Protein AF-C7NK27-F1 (afdb_monomer)

pLDDT: mean 92.19, std 8.87, range [48.44, 98.69]

Sequence (162 aa):
MMSRSSNEATNLVLGHVGLAAVARTLADAGTARTRVERLIGDPVGVARGLALRTSPADLVRLLHLTTAPGLLTAQHRLAAELMTRPTVAPIGSAVAPGVPWLSKSGEVEGYRHDVARIGAPGTDGPEGVRYLAVCTQGLSQAAGDAVIIALTRALVPQHCAR

InterPro domains:
  IPR000871 Beta-lactamase, class-A [PTHR35333] (1-155)
  IPR012338 Beta-lactamase/transpeptidase-like [G3DSA:3.40.710.10] (1-158)
  IPR012338 Beta-lactamase/transpeptidase-like [SSF56601] (1-154)
  IPR045155 Beta-lactamase class A, catalytic domain [PF13354] (1-154)

Solvent-accessible surface area (backbone atoms only — not comparable to full-atom values): 8958 Å² total; per-residue (Å²): 68,71,34,75,61,40,56,66,58,43,37,54,51,44,66,72,66,33,52,72,51,52,49,48,52,38,51,76,68,65,37,87,60,53,40,61,65,54,59,78,91,40,65,68,38,49,78,70,68,43,41,81,43,66,43,43,70,38,46,33,50,53,49,44,69,43,52,46,94,58,99,55,75,66,63,23,54,56,51,40,57,41,20,54,57,46,81,58,47,48,53,62,74,40,43,23,90,91,58,46,55,31,39,52,52,50,79,55,95,41,35,30,35,35,34,34,42,38,39,46,86,93,43,72,72,88,71,17,60,45,71,48,41,44,72,45,67,82,36,56,68,72,58,29,39,54,52,38,26,52,50,40,46,72,75,44,49,88,55,26,60,132

Organism: Kytococcus sedentarius (strain ATCC 14392 / DSM 20547 / JCM 11482 / CCUG 33030 / NBRC 15357 / NCTC 11040 / CCM 314 / 541) (NCBI:txid478801)

Mean predicted aligned error: 3.95 Å

Secondary structure (DSSP, 8-state):
-TTT--HHHHHHHHHHH-HHHHHHHHHHTT-SS-EE-S-TT-HHHHHTT--EE--HHHHHHHHHHHHSSSS-TTHHHHHHHHHTS-S--TTGGGBPTT--EEEEEEEETTEEEEEEEES-TT--STTS-EEEEEEEESS-HHHHHHHHHHHHHHHSGGGB--

Foldseek 3Di:
DFQEPDLVVVQVVCVVCDQVNVVVVLVVLVFDWAHDFDGPPDVVCVVVVHDRDHDFVSLLSVLCVLQPDDDPHPRSVVNQVSQQRHPDALLVVFFDPPWGKGKGWDDDVFKTKMWMWTADDPDDDLRHIDIGIDMGGRDDHVVSSVVSSVVSCVVNVVRGDD

Nearest PDB structures (foldseek):
  8eo6-assembly2_B  TM=8.354E-01  e=3.913E-07  uncultured soil bacterium
  8eo7-assembly1_A  TM=8.181E-01  e=3.913E-07  uncultured soil bacterium
  8eo7-assembly2_B  TM=8.031E-01  e=1.229E-06  uncultured soil bacterium
  6mk6-assembly1_A  TM=7.654E-01  e=1.562E-05  Vibrio cholerae
  1kgf-assembly1_A  TM=7.678E-01  e=3.569E-05  Staphylococcus aureus

Radius of gyration: 15.99 Å; Cα contacts (8 Å, |Δi|>4): 267; chains: 1; bounding box: 38×35×42 Å

Structure (mmCIF, N/CA/C/O backbone):
data_AF-C7NK27-F1
#
_entry.id   AF-C7NK27-F1
#
loop_
_atom_site.group_PDB
_atom_site.id
_atom_site.type_symbol
_atom_site.label_atom_id
_atom_site.label_alt_id
_atom_site.label_comp_id
_atom_site.label_asym_id
_atom_site.label_entity_id
_atom_site.label_seq_id
_atom_site.pdbx_PDB_ins_code
_atom_site.Cartn_x
_atom_site.Cartn_y
_atom_site.Cartn_z
_atom_site.occupancy
_atom_site.B_iso_or_equiv
_atom_site.auth_seq_id
_atom_site.auth_comp_id
_atom_site.auth_asym_id
_atom_site.auth_atom_id
_atom_site.pdbx_PDB_model_num
ATOM 1 N N . MET A 1 1 ? 12.284 1.831 3.334 1.00 84.56 1 MET A N 1
ATOM 2 C CA . MET A 1 1 ? 11.147 1.694 2.394 1.00 84.56 1 MET A CA 1
ATOM 3 C C . MET A 1 1 ? 9.783 2.007 3.015 1.00 84.56 1 MET A C 1
ATOM 5 O O . MET A 1 1 ? 9.079 2.820 2.447 1.00 84.56 1 MET A O 1
ATOM 9 N N . MET A 1 2 ? 9.371 1.421 4.151 1.00 86.44 2 MET A N 1
ATOM 10 C CA . MET A 1 2 ? 7.957 1.498 4.571 1.00 86.44 2 MET A CA 1
ATOM 11 C C . MET A 1 2 ? 7.540 2.872 5.122 1.00 86.44 2 MET A C 1
ATOM 13 O O . MET A 1 2 ? 6.672 3.510 4.540 1.00 86.44 2 MET A O 1
ATOM 17 N N . SER A 1 3 ? 8.199 3.381 6.167 1.00 85.75 3 SER A N 1
ATOM 18 C CA . SER A 1 3 ? 7.816 4.651 6.817 1.00 85.75 3 SER A CA 1
ATOM 19 C C . SER A 1 3 ? 8.152 5.913 6.009 1.00 85.75 3 SER A C 1
ATOM 21 O O . SER A 1 3 ? 7.490 6.937 6.149 1.00 85.75 3 SER A O 1
ATOM 23 N N . ARG A 1 4 ? 9.191 5.848 5.163 1.00 87.44 4 ARG A N 1
ATOM 24 C CA . ARG A 1 4 ? 9.736 6.990 4.396 1.00 87.44 4 ARG A CA 1
ATOM 25 C C . ARG A 1 4 ? 9.601 6.863 2.876 1.00 87.44 4 ARG A C 1
ATOM 27 O O . ARG A 1 4 ? 10.065 7.732 2.158 1.00 87.44 4 ARG A O 1
ATOM 34 N N . SER A 1 5 ? 9.047 5.760 2.374 1.00 90.88 5 SER A N 1
ATOM 35 C CA . SER A 1 5 ? 8.908 5.492 0.933 1.00 90.88 5 SER A CA 1
ATOM 36 C C . SER A 1 5 ? 10.202 5.524 0.091 1.00 90.88 5 SER A C 1
ATOM 38 O O . SER A 1 5 ? 10.121 5.745 -1.108 1.00 90.88 5 SER A O 1
ATOM 40 N N . SER A 1 6 ? 11.389 5.288 0.678 1.00 93.25 6 SER A N 1
ATOM 41 C CA . SER A 1 6 ? 12.659 5.305 -0.083 1.00 93.25 6 SER A CA 1
ATOM 42 C C . SER A 1 6 ? 12.689 4.248 -1.194 1.00 93.25 6 SER A C 1
ATOM 44 O O . SER A 1 6 ? 12.544 3.044 -0.931 1.00 93.25 6 SER A O 1
ATOM 46 N N . ASN A 1 7 ? 12.930 4.724 -2.415 1.00 94.25 7 ASN A N 1
ATOM 47 C CA . ASN A 1 7 ? 13.057 3.914 -3.621 1.00 94.25 7 ASN A CA 1
ATOM 48 C C . ASN A 1 7 ? 14.364 3.119 -3.619 1.00 94.25 7 ASN A C 1
ATOM 50 O O . ASN A 1 7 ? 14.360 1.943 -3.965 1.00 94.25 7 ASN A O 1
ATOM 54 N N . GLU A 1 8 ? 15.457 3.709 -3.139 1.00 95.69 8 GLU A N 1
ATOM 55 C CA . GLU A 1 8 ? 16.781 3.083 -3.045 1.00 95.69 8 GLU A CA 1
ATOM 56 C C . GLU A 1 8 ? 16.735 1.880 -2.106 1.00 95.69 8 GLU A C 1
ATOM 58 O O . GLU A 1 8 ? 17.132 0.778 -2.477 1.00 95.69 8 GLU A O 1
ATOM 63 N N . ALA A 1 9 ? 16.157 2.056 -0.912 1.00 95.62 9 ALA A N 1
ATOM 64 C CA . ALA A 1 9 ? 15.976 0.962 0.036 1.00 95.62 9 ALA A CA 1
ATOM 65 C C . ALA A 1 9 ? 15.084 -0.154 -0.536 1.00 95.62 9 ALA A C 1
ATOM 67 O O . ALA A 1 9 ? 15.300 -1.327 -0.243 1.00 95.62 9 ALA A O 1
ATOM 68 N N . THR A 1 10 ? 14.081 0.203 -1.345 1.00 95.56 10 THR A N 1
ATOM 69 C CA . THR A 1 10 ? 13.215 -0.775 -2.020 1.00 95.56 10 THR A CA 1
ATOM 70 C C . THR A 1 10 ? 13.993 -1.539 -3.089 1.00 95.56 10 THR A C 1
ATOM 72 O O . THR A 1 10 ? 13.962 -2.766 -3.099 1.00 95.56 10 THR A O 1
ATOM 75 N N . ASN A 1 11 ? 14.758 -0.840 -3.928 1.00 97.38 11 ASN A N 1
ATOM 76 C CA . ASN A 1 11 ? 15.573 -1.437 -4.982 1.00 97.38 11 ASN A CA 1
ATOM 77 C C . ASN A 1 11 ? 16.677 -2.347 -4.427 1.00 97.38 11 ASN A C 1
ATOM 79 O O . ASN A 1 11 ? 16.908 -3.407 -4.999 1.00 97.38 11 ASN A O 1
ATOM 83 N N . LEU A 1 12 ? 17.312 -1.997 -3.301 1.00 97.75 12 LEU A N 1
ATOM 84 C CA . LEU A 1 12 ? 18.293 -2.866 -2.637 1.00 97.75 12 LEU A CA 1
ATOM 85 C C . LEU A 1 12 ? 17.667 -4.189 -2.186 1.00 97.75 12 LEU A C 1
ATOM 87 O O . LEU A 1 12 ? 18.237 -5.252 -2.420 1.00 97.75 12 LEU A O 1
ATOM 91 N N . VAL A 1 13 ? 16.474 -4.141 -1.586 1.00 96.00 13 VAL A N 1
ATOM 92 C CA . VAL A 1 13 ? 15.768 -5.362 -1.177 1.00 96.00 13 VAL A CA 1
ATOM 93 C C . VAL A 1 13 ? 15.312 -6.165 -2.391 1.00 96.00 13 VAL A C 1
ATOM 95 O O . VAL A 1 13 ? 15.542 -7.370 -2.415 1.00 96.00 13 VAL A O 1
ATOM 98 N N . LEU A 1 14 ? 14.744 -5.523 -3.420 1.00 96.81 14 LEU A N 1
ATOM 99 C CA . LEU A 1 14 ? 14.369 -6.188 -4.675 1.00 96.81 14 LEU A CA 1
ATOM 100 C C . LEU A 1 14 ? 15.573 -6.856 -5.353 1.00 96.81 14 LEU A C 1
ATOM 102 O O . LEU A 1 14 ? 15.446 -7.974 -5.844 1.00 96.81 14 LEU A O 1
ATOM 106 N N . GLY A 1 15 ? 16.733 -6.196 -5.358 1.00 96.88 15 GLY A N 1
ATOM 107 C CA . GLY A 1 15 ? 17.979 -6.742 -5.894 1.00 96.88 15 GLY A CA 1
ATOM 108 C C . GLY A 1 15 ? 18.502 -7.926 -5.083 1.00 96.88 15 GLY A C 1
ATOM 109 O O . GLY A 1 15 ? 18.976 -8.896 -5.665 1.00 96.88 15 GLY A O 1
ATOM 110 N N . HIS A 1 16 ? 18.362 -7.883 -3.755 1.00 97.62 16 HIS A N 1
ATOM 111 C CA . HIS A 1 16 ? 18.775 -8.975 -2.875 1.00 97.62 16 HIS A CA 1
ATOM 112 C C . HIS A 1 16 ? 17.886 -10.221 -3.010 1.00 97.62 16 HIS A C 1
ATOM 114 O O . HIS A 1 16 ? 18.405 -11.332 -3.069 1.00 97.62 16 HIS A O 1
ATOM 120 N N . VAL A 1 17 ? 16.558 -10.058 -3.071 1.00 97.06 17 VAL A N 1
ATOM 121 C CA . VAL A 1 17 ? 15.621 -11.201 -3.149 1.00 97.06 17 VAL A CA 1
ATOM 122 C C . VAL A 1 17 ? 15.366 -11.681 -4.582 1.00 97.06 17 VAL A C 1
ATOM 124 O O . VAL A 1 17 ? 15.010 -12.838 -4.797 1.00 97.06 17 VAL A O 1
ATOM 127 N N . GLY A 1 18 ? 15.538 -10.799 -5.567 1.00 98.00 18 GLY A N 1
ATOM 128 C CA . GLY A 1 18 ? 15.278 -11.053 -6.980 1.00 98.00 18 GLY A CA 1
ATOM 129 C C . GLY A 1 18 ? 13.800 -10.934 -7.380 1.00 98.00 18 GLY A C 1
ATOM 130 O O . GLY A 1 18 ? 12.891 -11.420 -6.704 1.00 98.00 18 GLY A O 1
ATOM 131 N N . LEU A 1 19 ? 13.548 -10.343 -8.555 1.00 97.44 19 LEU A N 1
ATOM 132 C CA . LEU A 1 19 ? 12.194 -10.105 -9.087 1.00 97.44 19 LEU A CA 1
ATOM 133 C C . LEU A 1 19 ? 11.385 -11.396 -9.302 1.00 97.44 19 LEU A C 1
ATOM 135 O O . LEU A 1 19 ? 10.173 -11.408 -9.104 1.00 97.44 19 LEU A O 1
ATOM 139 N N . ALA A 1 20 ? 12.044 -12.507 -9.643 1.00 97.31 20 ALA A N 1
ATOM 140 C CA . ALA A 1 20 ? 11.376 -13.800 -9.798 1.00 97.31 20 ALA A CA 1
ATOM 141 C C . ALA A 1 20 ? 10.820 -14.338 -8.468 1.00 97.31 20 ALA A C 1
ATOM 143 O O . ALA A 1 20 ? 9.751 -14.947 -8.452 1.00 97.31 20 ALA A O 1
ATOM 144 N N . ALA A 1 21 ? 11.521 -14.110 -7.351 1.00 97.62 21 ALA A N 1
ATOM 145 C CA . ALA A 1 21 ? 11.016 -14.475 -6.031 1.00 97.62 21 ALA A CA 1
ATOM 146 C C . ALA A 1 21 ? 9.827 -13.592 -5.643 1.00 97.62 21 ALA A C 1
ATOM 148 O O . ALA A 1 21 ? 8.812 -14.115 -5.200 1.00 97.62 21 ALA A O 1
ATOM 149 N N . VAL A 1 22 ? 9.910 -12.284 -5.909 1.00 97.00 22 VAL A N 1
ATOM 150 C CA . VAL A 1 22 ? 8.798 -11.345 -5.690 1.00 97.00 22 VAL A CA 1
ATOM 151 C C . VAL A 1 22 ? 7.556 -11.766 -6.475 1.00 97.00 22 VAL A C 1
ATOM 153 O O . VAL A 1 22 ? 6.467 -11.802 -5.912 1.00 97.00 22 VAL A O 1
ATOM 156 N N . ALA A 1 23 ? 7.708 -12.138 -7.749 1.00 97.12 23 ALA A N 1
ATOM 157 C CA . ALA A 1 23 ? 6.597 -12.602 -8.576 1.00 97.12 23 ALA A CA 1
ATOM 158 C C . ALA A 1 23 ? 5.922 -13.861 -8.003 1.00 97.12 23 ALA A C 1
ATOM 160 O O . ALA A 1 23 ? 4.694 -13.921 -7.967 1.00 97.12 23 ALA A O 1
ATOM 161 N N . ARG A 1 24 ? 6.702 -14.831 -7.501 1.00 96.88 24 ARG A N 1
ATOM 162 C CA . ARG A 1 24 ? 6.152 -16.013 -6.814 1.00 96.88 24 ARG A CA 1
ATOM 163 C C . ARG A 1 24 ? 5.414 -15.626 -5.538 1.00 96.88 24 ARG A C 1
ATOM 165 O O . ARG A 1 24 ? 4.264 -16.007 -5.385 1.00 96.88 24 ARG A O 1
ATOM 172 N N . THR A 1 25 ? 6.008 -14.784 -4.693 1.00 95.00 25 THR A N 1
ATOM 173 C CA . THR A 1 25 ? 5.354 -14.302 -3.469 1.00 95.00 25 THR A CA 1
ATOM 174 C C . THR A 1 25 ? 4.036 -13.584 -3.765 1.00 95.00 25 THR A C 1
ATOM 176 O O . THR A 1 25 ? 3.065 -13.765 -3.039 1.00 95.00 25 THR A O 1
ATOM 179 N N . LEU A 1 26 ? 3.967 -12.783 -4.832 1.00 96.19 26 LEU A N 1
ATOM 180 C CA . LEU A 1 26 ? 2.735 -12.111 -5.257 1.00 96.19 26 LEU A CA 1
ATOM 181 C C . LEU A 1 26 ? 1.666 -13.098 -5.755 1.00 96.19 26 LEU A C 1
ATOM 183 O O . LEU A 1 26 ? 0.477 -12.886 -5.492 1.00 96.19 26 LEU A O 1
ATOM 187 N N . ALA A 1 27 ? 2.078 -14.165 -6.444 1.00 95.69 27 ALA A N 1
ATOM 188 C CA . ALA A 1 27 ? 1.192 -15.237 -6.893 1.00 95.69 27 ALA A CA 1
ATOM 189 C C . ALA A 1 27 ? 0.672 -16.078 -5.716 1.00 95.69 27 ALA A C 1
ATOM 191 O O . ALA A 1 27 ? -0.534 -16.288 -5.613 1.00 95.69 27 ALA A O 1
ATOM 192 N N . ASP A 1 28 ? 1.547 -16.468 -4.785 1.00 94.25 28 ASP A N 1
ATOM 193 C CA . ASP A 1 28 ? 1.197 -17.197 -3.556 1.00 94.25 28 ASP A CA 1
ATOM 194 C C . ASP A 1 28 ? 0.290 -16.354 -2.655 1.00 94.25 28 ASP A C 1
ATOM 196 O O . ASP A 1 28 ? -0.678 -16.839 -2.066 1.00 94.25 28 ASP A O 1
ATOM 200 N N . ALA A 1 29 ? 0.546 -15.045 -2.611 1.00 92.81 29 ALA A N 1
ATOM 201 C CA . ALA A 1 29 ? -0.328 -14.087 -1.961 1.00 92.81 29 ALA A CA 1
ATOM 202 C C . ALA A 1 29 ? -1.671 -13.947 -2.680 1.00 92.81 29 ALA A C 1
ATOM 204 O O . ALA A 1 29 ? -2.536 -13.275 -2.138 1.00 92.81 29 ALA A O 1
ATOM 205 N N . GLY A 1 30 ? -1.900 -14.556 -3.847 1.00 95.44 30 GLY A N 1
ATOM 206 C CA . GLY A 1 30 ? -3.156 -14.520 -4.598 1.00 95.44 30 GLY A CA 1
ATOM 207 C C . GLY A 1 30 ? -3.489 -13.148 -5.181 1.00 95.44 30 GLY A C 1
ATOM 208 O O . GLY A 1 30 ? -4.665 -12.796 -5.265 1.00 95.44 30 GLY A O 1
ATOM 209 N N . THR A 1 31 ? -2.478 -12.340 -5.510 1.00 96.62 31 THR A N 1
ATOM 210 C CA . THR A 1 31 ? -2.700 -11.050 -6.177 1.00 96.62 31 THR A CA 1
ATOM 211 C C . THR A 1 31 ? -2.882 -11.253 -7.676 1.00 96.62 31 THR A C 1
ATOM 213 O O . THR A 1 31 ? -2.106 -11.958 -8.318 1.00 96.62 31 THR A O 1
ATOM 216 N N . ALA A 1 32 ? -3.922 -10.647 -8.245 1.00 93.81 32 ALA A N 1
ATOM 217 C CA . ALA A 1 32 ? -4.301 -10.883 -9.639 1.00 93.81 32 ALA A CA 1
ATOM 218 C C . ALA A 1 32 ? -3.766 -9.807 -10.592 1.00 93.81 32 ALA A C 1
ATOM 220 O O . ALA A 1 32 ? -3.562 -10.071 -11.777 1.00 93.81 32 ALA A O 1
ATOM 221 N N . ARG A 1 33 ? -3.571 -8.573 -10.107 1.00 96.75 33 ARG A N 1
ATOM 222 C CA . ARG A 1 33 ? -3.188 -7.419 -10.940 1.00 96.75 33 ARG A CA 1
ATOM 223 C C . ARG A 1 33 ? -1.883 -6.758 -10.500 1.00 96.75 33 ARG A C 1
ATOM 225 O O . ARG A 1 33 ? -1.426 -5.839 -11.184 1.00 96.75 33 ARG A O 1
ATOM 232 N N . THR A 1 34 ? -1.274 -7.211 -9.403 1.00 97.88 34 THR A N 1
ATOM 233 C CA . THR A 1 34 ? 0.034 -6.717 -8.962 1.00 97.88 34 THR A CA 1
ATOM 234 C C . THR A 1 34 ? 1.158 -7.388 -9.737 1.00 97.88 34 THR A C 1
ATOM 236 O O . THR A 1 34 ? 1.275 -8.609 -9.748 1.00 97.88 34 THR A O 1
ATOM 239 N N . ARG A 1 35 ? 2.002 -6.581 -10.385 1.00 97.50 35 ARG A N 1
ATOM 240 C CA . ARG A 1 35 ? 3.173 -7.042 -11.143 1.00 97.50 35 ARG A CA 1
ATOM 241 C C . ARG A 1 35 ? 4.357 -6.133 -10.839 1.00 97.50 35 ARG A C 1
ATOM 243 O O . ARG A 1 35 ? 4.230 -4.910 -10.929 1.00 97.50 35 ARG A O 1
ATOM 250 N N . VAL A 1 36 ? 5.484 -6.749 -10.487 1.00 97.62 36 VAL A N 1
ATOM 251 C CA . VAL A 1 36 ? 6.760 -6.086 -10.193 1.00 97.62 36 VAL A CA 1
ATOM 252 C C . VAL A 1 36 ? 7.839 -6.707 -11.072 1.00 97.62 36 VAL A C 1
ATOM 254 O O . VAL A 1 36 ? 8.398 -7.748 -10.747 1.00 97.62 36 VAL A O 1
ATOM 257 N N . GLU A 1 37 ? 8.083 -6.092 -12.225 1.00 97.62 37 GLU A N 1
ATOM 258 C CA . GLU A 1 37 ? 8.949 -6.634 -13.285 1.00 97.62 37 GLU A CA 1
ATOM 259 C C . GLU A 1 37 ? 10.207 -5.802 -13.527 1.00 97.62 37 GLU A C 1
ATOM 261 O O . GLU A 1 37 ? 11.033 -6.150 -14.365 1.00 97.62 37 GLU A O 1
ATOM 266 N N . ARG A 1 38 ? 10.355 -4.695 -12.802 1.00 97.25 38 ARG A N 1
ATOM 267 C CA . ARG A 1 38 ? 11.489 -3.778 -12.898 1.00 97.25 38 ARG A CA 1
ATOM 268 C C . ARG A 1 38 ? 11.735 -3.084 -11.566 1.00 97.25 38 ARG A C 1
ATOM 270 O O . ARG A 1 38 ? 10.881 -3.106 -10.679 1.00 97.25 38 ARG A O 1
ATOM 277 N N . LEU A 1 39 ? 12.887 -2.434 -11.452 1.00 96.38 39 LEU A N 1
ATOM 278 C CA . LEU A 1 39 ? 13.211 -1.581 -10.314 1.00 96.38 39 LEU A CA 1
ATOM 279 C C . LEU A 1 39 ? 12.495 -0.225 -10.414 1.00 96.38 39 LEU A C 1
ATOM 281 O O . LEU A 1 39 ? 12.037 0.205 -11.482 1.00 96.38 39 LEU A O 1
ATOM 285 N N . ILE A 1 40 ? 12.381 0.460 -9.279 1.00 94.44 40 ILE A N 1
ATOM 286 C CA . ILE A 1 40 ? 11.840 1.818 -9.241 1.00 94.44 40 ILE A CA 1
ATOM 287 C C . ILE A 1 40 ? 12.855 2.760 -9.890 1.00 94.44 40 ILE A C 1
ATOM 289 O O . ILE A 1 40 ? 14.047 2.673 -9.601 1.00 94.44 40 ILE A O 1
ATOM 293 N N . GLY A 1 41 ? 12.378 3.652 -10.762 1.00 91.75 41 GLY A N 1
ATOM 294 C CA . GLY A 1 41 ? 13.241 4.569 -11.507 1.00 91.75 41 GLY A CA 1
ATOM 295 C C . GLY A 1 41 ? 14.039 3.914 -12.639 1.00 91.75 41 GLY A C 1
ATOM 296 O O . GLY A 1 41 ? 15.038 4.482 -13.049 1.00 91.75 41 GLY A O 1
ATOM 297 N N . ASP A 1 42 ? 13.628 2.739 -13.134 1.00 94.62 42 ASP A N 1
ATOM 298 C CA . ASP A 1 42 ? 14.247 2.059 -14.283 1.00 94.62 42 ASP A CA 1
ATOM 299 C C . ASP A 1 42 ? 13.626 2.515 -15.627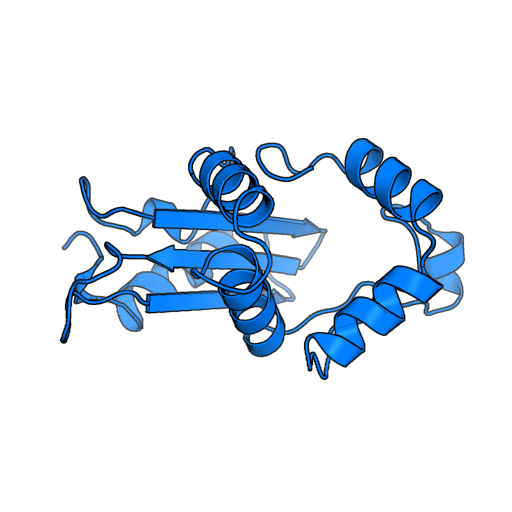 1.00 94.62 42 ASP A C 1
ATOM 301 O O . ASP A 1 42 ? 12.579 1.982 -16.022 1.00 94.62 42 ASP A O 1
ATOM 305 N N . PRO A 1 43 ? 14.229 3.482 -16.352 1.00 93.25 43 PRO A N 1
ATOM 306 C CA . PRO A 1 43 ? 13.690 3.969 -17.622 1.00 93.25 43 PRO A CA 1
ATOM 307 C C . PRO A 1 43 ? 13.775 2.926 -18.742 1.00 93.25 43 PRO A C 1
ATOM 309 O O . PRO A 1 43 ? 12.915 2.905 -19.622 1.00 93.25 43 PRO A O 1
ATOM 312 N N . VAL A 1 44 ? 14.771 2.034 -18.710 1.00 95.94 44 VAL A N 1
ATOM 313 C CA . VAL A 1 44 ? 14.930 0.979 -19.722 1.00 95.94 44 VAL A CA 1
ATOM 314 C C . VAL A 1 44 ? 13.813 -0.047 -19.571 1.00 95.94 44 VAL A C 1
ATOM 316 O O . VAL A 1 44 ? 13.190 -0.439 -20.559 1.00 95.94 44 VAL A O 1
ATOM 319 N N . GLY A 1 45 ? 13.503 -0.443 -18.336 1.00 94.38 45 GLY A N 1
ATOM 320 C CA . GLY A 1 45 ? 12.359 -1.298 -18.039 1.00 94.38 45 GLY A CA 1
ATOM 321 C C . GLY A 1 45 ? 11.030 -0.667 -18.459 1.00 94.38 45 GLY A C 1
ATOM 322 O O . GLY A 1 45 ? 10.193 -1.354 -19.043 1.00 94.38 45 GLY A O 1
ATOM 323 N N . VAL A 1 46 ? 10.850 0.640 -18.234 1.00 93.31 46 VAL A N 1
ATOM 324 C CA . VAL A 1 46 ? 9.663 1.382 -18.703 1.00 93.31 46 VAL A CA 1
ATOM 325 C C . VAL A 1 46 ? 9.546 1.341 -20.227 1.00 93.31 46 VAL A C 1
ATOM 327 O O . VAL A 1 46 ? 8.488 0.977 -20.735 1.00 93.31 46 VAL A O 1
ATOM 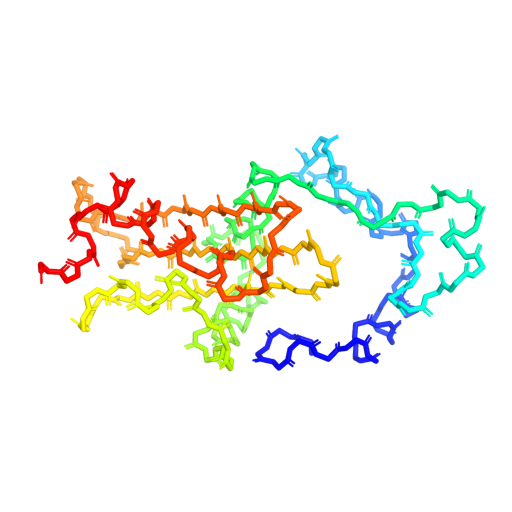330 N N . ALA A 1 47 ? 10.623 1.642 -20.959 1.00 95.31 47 ALA A N 1
ATOM 331 C CA . ALA A 1 47 ? 10.631 1.614 -22.425 1.00 95.31 47 ALA A CA 1
ATOM 332 C C . ALA A 1 47 ? 10.317 0.218 -22.996 1.00 95.31 47 ALA A C 1
ATOM 334 O O . ALA A 1 47 ? 9.761 0.095 -24.084 1.00 95.31 47 ALA A O 1
ATOM 335 N N . ARG A 1 48 ? 10.633 -0.841 -22.242 1.00 96.06 48 ARG A N 1
ATOM 336 C CA . ARG A 1 48 ? 10.321 -2.239 -22.578 1.00 96.06 48 ARG A CA 1
ATOM 337 C C . ARG A 1 48 ? 8.922 -2.689 -22.143 1.00 96.06 48 ARG A C 1
ATOM 339 O O . ARG A 1 48 ? 8.587 -3.856 -22.327 1.00 96.06 48 ARG A O 1
ATOM 346 N N . GLY A 1 49 ? 8.123 -1.806 -21.545 1.00 95.38 49 GLY A N 1
ATOM 347 C CA . GLY A 1 49 ? 6.776 -2.124 -21.070 1.00 95.38 49 GLY A CA 1
ATOM 348 C C . GLY A 1 49 ? 6.732 -2.988 -19.805 1.00 95.38 49 GLY A C 1
ATOM 349 O O . GLY A 1 49 ? 5.690 -3.572 -19.514 1.00 95.38 49 GLY A O 1
ATOM 350 N N . LEU A 1 50 ? 7.829 -3.079 -19.041 1.00 96.94 50 LEU A N 1
ATOM 351 C CA . LEU A 1 50 ? 7.861 -3.842 -17.790 1.00 96.94 50 LEU A CA 1
ATOM 352 C C . LEU A 1 50 ? 7.016 -3.151 -16.711 1.00 96.94 50 LEU A C 1
ATOM 354 O O . LEU A 1 50 ? 7.132 -1.944 -16.453 1.00 96.94 50 LEU A O 1
ATOM 358 N N . ALA A 1 51 ? 6.165 -3.929 -16.049 1.00 92.88 51 ALA A N 1
ATOM 359 C CA . ALA A 1 51 ? 5.178 -3.417 -15.116 1.00 92.88 51 ALA A CA 1
ATOM 360 C C . ALA A 1 51 ? 5.755 -3.114 -13.720 1.00 92.88 51 ALA A C 1
ATOM 362 O O . ALA A 1 51 ? 6.469 -3.913 -13.116 1.00 92.88 51 ALA A O 1
ATOM 363 N N . LEU A 1 52 ? 5.334 -1.973 -13.172 1.00 94.50 52 LEU A N 1
ATOM 364 C CA . LEU A 1 52 ? 5.180 -1.732 -11.736 1.00 94.50 52 LEU A CA 1
ATOM 365 C C . LEU A 1 52 ? 3.734 -1.289 -11.536 1.00 94.50 52 LEU A C 1
ATOM 367 O O . LEU A 1 52 ? 3.413 -0.109 -11.665 1.00 94.50 52 LEU A O 1
ATOM 371 N N . ARG A 1 53 ? 2.844 -2.257 -11.336 1.00 94.69 53 ARG A N 1
ATOM 372 C CA . ARG A 1 53 ? 1.393 -2.038 -11.316 1.00 94.69 53 ARG A CA 1
ATOM 373 C C . ARG A 1 53 ? 0.769 -2.787 -10.153 1.00 94.69 53 ARG A C 1
ATOM 375 O O . ARG A 1 53 ? 1.273 -3.829 -9.752 1.00 94.69 53 ARG A O 1
ATOM 382 N N . THR A 1 54 ? -0.343 -2.268 -9.648 1.00 96.75 54 THR A N 1
ATOM 383 C CA . THR A 1 54 ? -1.180 -2.919 -8.637 1.00 96.75 54 THR A CA 1
ATOM 384 C C . THR A 1 54 ? -2.654 -2.547 -8.830 1.00 96.75 54 THR A C 1
ATOM 386 O O . THR A 1 54 ? -3.008 -1.848 -9.786 1.00 96.75 54 THR A O 1
ATOM 389 N N . SER A 1 55 ? -3.522 -3.027 -7.941 1.00 97.38 55 SER A N 1
ATOM 390 C CA . SER A 1 55 ? -4.930 -2.648 -7.853 1.00 97.38 55 SER A CA 1
ATOM 391 C C . SER A 1 55 ? -5.357 -2.466 -6.390 1.00 97.38 55 SER A C 1
ATOM 393 O O . SER A 1 55 ? -4.730 -3.058 -5.511 1.00 97.38 55 SER A O 1
ATOM 395 N N . PRO A 1 56 ? -6.432 -1.704 -6.100 1.00 98.06 56 PRO A N 1
ATOM 396 C CA . PRO A 1 56 ? -6.911 -1.525 -4.728 1.00 98.06 56 PRO A CA 1
ATOM 397 C C . PRO A 1 56 ? -7.168 -2.849 -3.990 1.00 98.06 56 PRO A C 1
ATOM 399 O O . PRO A 1 56 ? -6.772 -3.011 -2.840 1.00 98.06 56 PRO A O 1
ATOM 402 N N . ALA A 1 57 ? -7.770 -3.830 -4.671 1.00 97.94 57 ALA A N 1
ATOM 403 C CA . ALA A 1 57 ? -8.044 -5.144 -4.091 1.00 97.94 57 ALA A CA 1
ATOM 404 C C . ALA A 1 57 ? -6.757 -5.901 -3.720 1.00 97.94 57 ALA A C 1
ATOM 406 O O . ALA A 1 57 ? -6.668 -6.470 -2.632 1.00 97.94 57 ALA A O 1
ATOM 407 N N . ASP A 1 58 ? -5.742 -5.869 -4.591 1.00 98.12 58 ASP A N 1
ATOM 408 C CA . ASP A 1 58 ? -4.459 -6.516 -4.306 1.00 98.12 58 ASP A CA 1
ATOM 409 C C . ASP A 1 58 ? -3.711 -5.806 -3.172 1.00 98.12 58 ASP A C 1
ATOM 411 O O . ASP A 1 58 ? -3.121 -6.472 -2.326 1.00 98.12 58 ASP A O 1
ATOM 415 N N . LEU A 1 59 ? -3.765 -4.471 -3.113 1.00 97.75 59 LEU A N 1
ATOM 416 C CA . LEU A 1 59 ? -3.170 -3.697 -2.021 1.00 97.75 59 LEU A CA 1
ATOM 417 C C . LEU A 1 59 ? -3.807 -4.044 -0.672 1.00 97.75 59 LEU A C 1
ATOM 419 O O . LEU A 1 59 ? -3.082 -4.314 0.285 1.00 97.75 59 LEU A O 1
ATOM 423 N N . VAL A 1 60 ? -5.143 -4.089 -0.590 1.00 97.38 60 VAL A N 1
ATOM 424 C CA . VAL A 1 60 ? -5.856 -4.518 0.629 1.00 97.38 60 VAL A CA 1
ATOM 425 C C . VAL A 1 60 ? -5.432 -5.925 1.033 1.00 97.38 60 VAL A C 1
ATOM 427 O O . VAL A 1 60 ? -5.143 -6.168 2.204 1.00 97.38 60 VAL A O 1
ATOM 430 N N . ARG A 1 61 ? -5.353 -6.846 0.069 1.00 95.50 61 ARG A N 1
ATOM 431 C CA . ARG A 1 61 ? -4.958 -8.234 0.314 1.00 95.50 61 ARG A CA 1
ATOM 432 C C . ARG A 1 61 ? -3.530 -8.341 0.847 1.00 95.50 61 ARG A C 1
ATOM 434 O O . ARG A 1 61 ? -3.314 -9.010 1.854 1.00 95.50 61 ARG A O 1
ATOM 441 N N . LEU A 1 62 ? -2.576 -7.651 0.225 1.00 94.38 62 LEU A N 1
ATOM 442 C CA . LEU A 1 62 ? -1.184 -7.616 0.677 1.00 94.38 62 LEU A CA 1
ATOM 443 C C . LEU A 1 62 ? -1.056 -6.980 2.063 1.00 94.38 62 LEU A C 1
ATOM 445 O O . LEU A 1 62 ? -0.337 -7.512 2.910 1.00 94.38 62 LEU A O 1
ATOM 449 N N . LEU A 1 63 ? -1.776 -5.885 2.326 1.00 93.69 63 LEU A N 1
ATOM 450 C CA . LEU A 1 63 ? -1.765 -5.246 3.638 1.00 93.69 63 LEU A CA 1
ATOM 451 C C . LEU A 1 63 ? -2.345 -6.171 4.711 1.00 93.69 63 LEU A C 1
ATOM 453 O O . LEU A 1 63 ? -1.759 -6.299 5.785 1.00 93.69 63 LEU A O 1
ATOM 457 N N . HIS A 1 64 ? -3.463 -6.836 4.418 1.00 91.19 64 HIS A N 1
ATOM 458 C CA . HIS A 1 64 ? -4.070 -7.809 5.317 1.00 91.19 64 HIS A CA 1
ATOM 459 C C . HIS A 1 64 ? -3.093 -8.939 5.643 1.00 91.19 64 HIS A C 1
ATOM 461 O O . HIS A 1 64 ? -2.802 -9.160 6.812 1.00 91.19 64 HIS A O 1
ATOM 467 N N . LEU A 1 65 ? -2.504 -9.581 4.630 1.00 88.94 65 LEU A N 1
ATOM 468 C CA . LEU A 1 65 ? -1.538 -10.664 4.835 1.00 88.94 65 LEU A CA 1
ATOM 469 C C . LEU A 1 65 ? -0.310 -10.218 5.636 1.00 88.94 65 LEU A C 1
ATOM 471 O O . LEU A 1 65 ? 0.196 -10.998 6.427 1.00 88.94 65 LEU A O 1
ATOM 475 N N . THR A 1 66 ? 0.133 -8.969 5.464 1.00 86.50 66 THR A N 1
ATOM 476 C CA . THR A 1 66 ? 1.338 -8.423 6.114 1.00 86.50 66 THR A CA 1
ATOM 477 C C . THR A 1 66 ? 1.089 -7.924 7.543 1.00 86.50 66 THR A C 1
ATOM 479 O O . THR A 1 66 ? 2.039 -7.736 8.303 1.00 86.50 66 THR A O 1
ATOM 482 N N . THR A 1 67 ? -0.164 -7.652 7.923 1.00 83.56 67 THR A N 1
ATOM 483 C CA . THR A 1 67 ? -0.485 -6.988 9.205 1.00 83.56 67 THR A CA 1
ATOM 484 C C . THR A 1 67 ? -1.475 -7.746 10.079 1.00 83.56 67 THR A C 1
ATOM 486 O O . THR A 1 67 ? -1.562 -7.456 11.273 1.00 83.56 67 THR A O 1
ATOM 489 N N . ALA A 1 68 ? -2.209 -8.713 9.529 1.00 75.62 68 ALA A N 1
ATOM 490 C CA . ALA A 1 68 ? -3.079 -9.579 10.305 1.00 75.62 68 ALA A CA 1
ATOM 491 C C . ALA A 1 68 ? -2.262 -10.665 11.037 1.00 75.62 68 ALA A C 1
ATOM 493 O O . ALA A 1 68 ? -1.228 -11.121 10.537 1.00 75.62 68 ALA A O 1
ATOM 494 N N . PRO A 1 69 ? -2.712 -11.111 12.223 1.00 64.62 69 PRO A N 1
ATOM 495 C CA . PRO A 1 69 ? -2.138 -12.281 12.883 1.00 64.62 69 PRO A CA 1
ATOM 496 C C . PRO A 1 69 ? -2.194 -13.506 11.949 1.00 64.62 69 PRO A C 1
ATOM 498 O O . PRO A 1 69 ? -3.251 -13.821 11.410 1.00 64.62 69 PRO A O 1
ATOM 501 N N . GLY A 1 70 ? -1.061 -14.186 11.743 1.00 62.56 70 GLY A N 1
ATOM 502 C CA . GLY A 1 70 ? -0.914 -15.306 10.801 1.00 62.56 70 GLY A CA 1
ATOM 503 C C . GLY A 1 70 ? 0.472 -15.969 10.878 1.00 62.56 70 GLY A C 1
ATOM 504 O O . GLY A 1 70 ? 1.211 -15.728 11.831 1.00 62.56 70 GLY A O 1
ATOM 505 N N . LEU A 1 71 ? 0.841 -16.775 9.869 1.00 48.44 71 LEU A N 1
ATOM 506 C CA . LEU A 1 71 ? 2.041 -17.644 9.820 1.00 48.44 71 LEU A CA 1
ATOM 507 C C . LEU A 1 71 ? 3.414 -16.958 10.045 1.00 48.44 71 LEU A C 1
ATOM 509 O O . LEU A 1 71 ? 4.384 -17.656 10.322 1.00 48.44 71 LEU A O 1
ATOM 513 N N . LEU A 1 72 ? 3.525 -15.623 9.966 1.00 51.25 72 LEU A N 1
ATOM 514 C CA . LEU A 1 72 ? 4.775 -14.869 10.181 1.00 51.25 72 LEU A CA 1
ATOM 515 C C . LEU A 1 72 ? 4.680 -14.013 11.459 1.00 51.25 72 LEU A C 1
ATOM 517 O O . LEU A 1 72 ? 4.437 -12.807 11.431 1.00 51.25 72 LEU A O 1
AT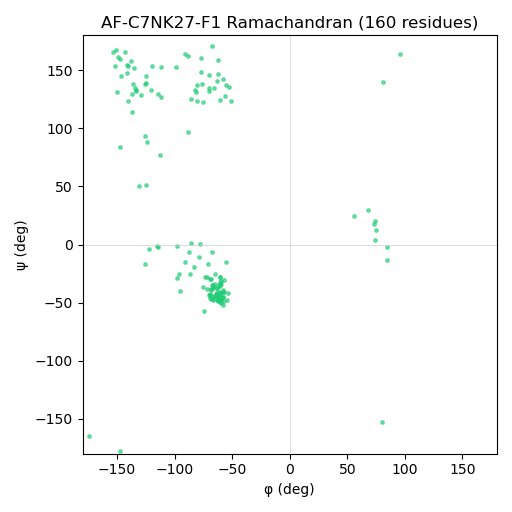OM 521 N N . THR A 1 73 ? 4.820 -14.650 12.620 1.00 58.81 73 THR A N 1
ATOM 522 C CA . THR A 1 73 ? 4.421 -14.069 13.916 1.00 58.81 73 THR A CA 1
ATOM 523 C C . THR A 1 73 ? 5.271 -12.882 14.394 1.00 58.81 73 THR A C 1
ATOM 525 O O . THR A 1 73 ? 4.739 -12.001 15.072 1.00 58.81 73 THR A O 1
ATOM 528 N N . ALA A 1 74 ? 6.557 -12.798 14.034 1.00 63.38 74 ALA A N 1
ATOM 529 C CA . ALA A 1 74 ? 7.427 -11.676 14.417 1.00 63.38 74 ALA A CA 1
ATOM 530 C C . ALA A 1 74 ? 7.507 -10.585 13.334 1.00 63.38 74 ALA A C 1
ATOM 532 O O . ALA A 1 74 ? 7.462 -9.393 13.648 1.00 63.38 74 ALA A O 1
ATOM 533 N N . GLN A 1 75 ? 7.575 -10.973 12.056 1.00 74.44 75 GLN A N 1
ATOM 534 C CA . GLN A 1 75 ? 7.746 -10.030 10.947 1.00 74.44 75 GLN A CA 1
ATOM 535 C C . GLN A 1 75 ? 6.519 -9.128 10.742 1.00 74.44 75 GLN A C 1
ATOM 537 O O . GLN A 1 75 ? 6.687 -7.943 10.450 1.00 74.44 75 GLN A O 1
ATOM 542 N N . HIS A 1 76 ? 5.299 -9.635 10.962 1.00 76.06 76 HIS A N 1
ATOM 543 C CA . HIS A 1 76 ? 4.081 -8.823 10.838 1.00 76.06 76 HIS A CA 1
ATOM 544 C C . HIS A 1 76 ? 4.004 -7.692 11.869 1.00 76.06 76 HIS A C 1
ATOM 546 O O . HIS A 1 76 ? 3.527 -6.606 11.546 1.00 76.06 76 HIS A O 1
ATOM 552 N N . ARG A 1 77 ? 4.514 -7.899 13.093 1.00 80.19 77 ARG A N 1
ATOM 553 C CA . ARG A 1 77 ? 4.524 -6.848 14.126 1.00 80.19 77 ARG A CA 1
ATOM 554 C C . ARG A 1 77 ? 5.437 -5.692 13.737 1.00 80.19 77 ARG A C 1
ATOM 556 O O . ARG A 1 77 ? 5.003 -4.548 13.798 1.00 80.19 77 ARG A O 1
ATOM 563 N N . LEU A 1 78 ? 6.652 -5.995 13.273 1.00 85.62 78 LEU A N 1
ATOM 564 C CA . LEU A 1 78 ? 7.587 -4.972 12.804 1.00 85.62 78 LEU A CA 1
ATOM 565 C C . LEU A 1 78 ? 7.033 -4.231 11.579 1.00 85.62 78 LEU A C 1
ATOM 567 O O . LEU A 1 78 ? 7.084 -3.004 11.524 1.00 85.62 78 LEU A O 1
ATOM 571 N N . ALA A 1 79 ? 6.476 -4.956 10.605 1.00 84.12 79 ALA A N 1
ATOM 572 C CA . ALA A 1 79 ? 5.860 -4.342 9.431 1.00 84.12 79 ALA A CA 1
ATOM 573 C C . ALA A 1 79 ? 4.703 -3.408 9.824 1.00 84.12 79 ALA A C 1
ATOM 575 O O . ALA A 1 79 ? 4.652 -2.265 9.367 1.00 84.12 79 ALA A O 1
ATOM 576 N N . ALA A 1 80 ? 3.809 -3.869 10.704 1.00 87.06 80 ALA A N 1
ATOM 577 C CA . ALA A 1 80 ? 2.704 -3.066 11.206 1.00 87.06 80 ALA A CA 1
ATOM 578 C C . ALA A 1 80 ? 3.203 -1.820 11.950 1.00 87.06 80 ALA A C 1
ATOM 580 O O . ALA A 1 80 ? 2.735 -0.723 11.655 1.00 87.06 80 ALA A O 1
ATOM 581 N N . GLU A 1 81 ? 4.186 -1.963 12.845 1.00 89.00 81 GLU A N 1
ATOM 582 C CA . GLU A 1 81 ? 4.785 -0.846 13.583 1.00 89.00 81 GLU A CA 1
ATOM 583 C C . GLU A 1 81 ? 5.352 0.215 12.633 1.00 89.00 81 GLU A C 1
ATOM 585 O O . GLU A 1 81 ? 5.020 1.396 12.755 1.00 89.00 81 GLU A O 1
ATOM 590 N N . LEU A 1 82 ? 6.140 -0.190 11.633 1.00 90.06 82 LEU A N 1
ATOM 591 C CA . LEU A 1 82 ? 6.725 0.732 10.656 1.00 90.06 82 LEU A CA 1
ATOM 592 C C . LEU A 1 82 ? 5.669 1.503 9.844 1.00 90.06 82 LEU A C 1
ATOM 594 O O . LEU A 1 82 ? 5.940 2.626 9.416 1.00 90.06 82 LEU A O 1
ATOM 598 N N . MET A 1 83 ? 4.478 0.929 9.644 1.00 92.31 83 MET A N 1
ATOM 599 C CA . MET A 1 83 ? 3.366 1.549 8.909 1.00 92.31 83 MET A CA 1
ATOM 600 C C . MET A 1 83 ? 2.455 2.435 9.778 1.00 92.31 83 MET A C 1
ATOM 602 O O . MET A 1 83 ? 1.592 3.121 9.234 1.00 92.31 83 MET A O 1
ATOM 606 N N . THR A 1 84 ? 2.649 2.476 11.103 1.00 92.44 84 THR A N 1
ATOM 607 C CA . THR A 1 84 ? 1.950 3.433 11.996 1.00 92.44 84 THR A CA 1
ATOM 608 C C . THR A 1 84 ? 2.553 4.838 11.983 1.00 92.44 84 THR A C 1
ATOM 610 O O . THR A 1 84 ? 1.965 5.768 12.526 1.00 92.44 84 THR A O 1
ATOM 613 N N . ARG A 1 85 ? 3.733 5.018 11.373 1.00 85.38 85 ARG A N 1
ATOM 614 C CA . ARG A 1 85 ? 4.459 6.301 11.335 1.00 85.38 85 ARG A CA 1
ATOM 615 C C . ARG A 1 85 ? 4.780 6.750 9.902 1.00 85.38 85 ARG A C 1
ATOM 617 O O . ARG A 1 85 ? 5.950 7.008 9.599 1.00 85.38 85 ARG A O 1
ATOM 624 N N . PRO A 1 86 ? 3.795 6.790 8.987 1.00 87.69 86 PRO A N 1
ATOM 625 C CA . PRO A 1 86 ? 4.042 7.250 7.629 1.00 87.69 86 PRO A CA 1
ATOM 626 C C . PRO A 1 86 ? 4.303 8.760 7.619 1.00 87.69 86 PRO A C 1
ATOM 628 O O . PRO A 1 86 ? 3.702 9.513 8.381 1.00 87.69 86 PRO A O 1
ATOM 631 N N . THR A 1 87 ? 5.171 9.223 6.721 1.00 87.81 87 THR A N 1
ATOM 632 C CA . THR A 1 87 ? 5.368 10.668 6.496 1.00 87.81 87 THR A CA 1
ATOM 633 C C . THR A 1 87 ? 4.199 11.328 5.779 1.00 87.81 87 THR A C 1
ATOM 635 O O . THR A 1 87 ? 3.986 12.523 5.938 1.00 87.81 87 THR A O 1
ATOM 638 N N . VAL A 1 88 ? 3.464 10.562 4.969 1.00 91.38 88 VAL A N 1
ATOM 639 C CA . VAL A 1 88 ? 2.309 11.032 4.202 1.00 91.38 88 VAL A CA 1
ATOM 640 C C . VAL A 1 88 ? 1.238 9.945 4.230 1.00 91.38 88 VAL A C 1
ATOM 642 O O . VAL A 1 88 ? 1.516 8.814 3.826 1.00 91.38 88 VAL A O 1
ATOM 645 N N . ALA A 1 89 ? 0.033 10.284 4.689 1.00 95.50 89 ALA A N 1
ATOM 646 C CA . ALA A 1 89 ? -1.080 9.343 4.842 1.00 95.50 89 ALA A CA 1
ATOM 647 C C . ALA A 1 89 ? -2.438 10.026 4.601 1.00 95.50 89 ALA A C 1
ATOM 649 O O . ALA A 1 89 ? -3.081 10.463 5.558 1.00 95.50 89 ALA A O 1
ATOM 650 N N . PRO A 1 90 ? -2.879 10.154 3.337 1.00 97.44 90 PRO A N 1
ATOM 651 C CA . PRO A 1 90 ? -4.173 10.749 3.010 1.00 97.44 90 PRO A CA 1
ATOM 652 C C . PRO A 1 90 ? -5.372 10.001 3.608 1.00 97.44 90 PRO A C 1
ATOM 654 O O . PRO A 1 90 ? -6.339 10.642 4.000 1.00 97.44 90 PRO A O 1
ATOM 657 N N . ILE A 1 91 ? -5.333 8.667 3.733 1.00 98.12 91 ILE A N 1
ATOM 658 C CA . ILE A 1 91 ? -6.385 7.939 4.465 1.00 98.12 91 ILE A CA 1
ATOM 659 C C . ILE A 1 91 ? -6.313 8.301 5.951 1.00 98.12 91 ILE A C 1
ATOM 661 O O . ILE A 1 91 ? -7.321 8.653 6.559 1.00 98.12 91 ILE A O 1
ATOM 665 N N . GLY A 1 92 ? -5.109 8.256 6.528 1.00 96.69 92 GLY A N 1
ATOM 666 C CA . GLY A 1 92 ? -4.877 8.543 7.944 1.00 96.69 92 GLY A CA 1
ATOM 667 C C . GLY A 1 92 ? -5.301 9.950 8.374 1.00 96.69 92 GLY A C 1
ATOM 668 O O . GLY A 1 92 ? -5.765 10.123 9.496 1.00 96.69 92 GLY A O 1
ATOM 669 N N . SER A 1 93 ? -5.219 10.948 7.489 1.00 96.75 93 SER A N 1
ATOM 670 C CA . SER A 1 93 ? -5.654 12.322 7.786 1.00 96.75 93 SER A CA 1
ATOM 671 C C . SER A 1 93 ? -7.174 12.482 7.901 1.00 96.75 93 SER A C 1
ATOM 673 O O . SER A 1 93 ? -7.643 13.480 8.448 1.00 96.75 93 SER A O 1
ATOM 675 N N . ALA A 1 94 ? -7.952 11.514 7.408 1.00 97.00 94 ALA A N 1
ATOM 676 C CA . ALA A 1 94 ? -9.403 11.480 7.564 1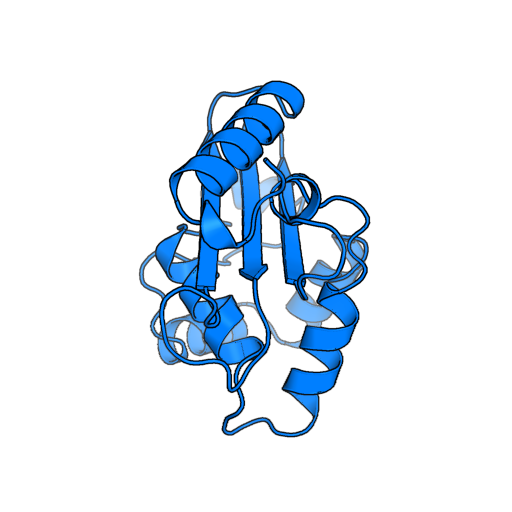.00 97.00 94 ALA A CA 1
ATOM 677 C C . ALA A 1 94 ? -9.859 10.714 8.819 1.00 97.00 94 ALA A C 1
ATOM 679 O O . ALA A 1 94 ? -11.028 10.818 9.200 1.00 97.00 94 ALA A O 1
ATOM 680 N N . VAL A 1 95 ? -8.974 9.929 9.440 1.00 96.94 95 VAL A N 1
ATOM 681 C CA . VAL A 1 95 ? -9.288 9.079 10.597 1.00 96.94 95 VAL A CA 1
ATOM 682 C C . VAL A 1 95 ? -9.407 9.929 11.867 1.00 96.94 95 VAL A C 1
ATOM 684 O O . VAL A 1 95 ? -8.623 10.852 12.089 1.00 96.94 95 VAL A O 1
ATOM 687 N N . ALA A 1 96 ? -10.402 9.628 12.704 1.00 96.19 96 ALA A N 1
ATOM 688 C CA . ALA A 1 96 ? -10.634 10.346 13.952 1.00 96.19 96 ALA A CA 1
ATOM 689 C C . ALA A 1 96 ? -9.448 10.200 14.931 1.00 96.19 96 ALA A C 1
ATOM 691 O O . ALA A 1 96 ? -8.826 9.133 15.001 1.00 96.19 96 ALA A O 1
ATOM 692 N N . PRO A 1 97 ? -9.150 11.232 15.745 1.00 94.62 97 PRO A N 1
ATOM 693 C CA . PRO A 1 97 ? -8.159 11.119 16.810 1.00 94.62 97 PRO A CA 1
ATOM 694 C C . PRO A 1 97 ? -8.444 9.927 17.734 1.00 94.62 97 PRO A C 1
ATOM 696 O O . PRO A 1 97 ? -9.579 9.705 18.145 1.00 94.62 97 PRO A O 1
ATOM 699 N N . GLY A 1 98 ? -7.404 9.163 18.073 1.00 92.56 98 GLY A N 1
ATOM 700 C CA . GLY A 1 98 ? -7.506 7.999 18.960 1.00 92.56 98 GLY A CA 1
ATOM 701 C C . GLY A 1 98 ? -7.925 6.691 18.280 1.00 92.56 98 GLY A C 1
ATOM 702 O O . GLY A 1 98 ? -7.719 5.631 18.868 1.00 92.56 98 GLY A O 1
ATOM 703 N N . VAL A 1 99 ? -8.429 6.721 17.040 1.00 94.56 99 VAL A N 1
ATOM 704 C CA . VAL A 1 99 ? -8.689 5.496 16.270 1.00 94.56 99 VAL A CA 1
ATOM 705 C C . VAL A 1 99 ? -7.356 4.937 15.758 1.00 94.56 99 VAL A C 1
ATOM 707 O O . VAL A 1 99 ? -6.636 5.642 15.050 1.00 94.56 99 VAL A O 1
ATOM 710 N N . PRO A 1 100 ? -6.987 3.682 16.078 1.00 93.94 100 PRO A N 1
ATOM 711 C CA . PRO A 1 100 ? -5.742 3.102 15.589 1.00 93.94 100 PRO A CA 1
ATOM 712 C C . PRO A 1 100 ? -5.774 2.919 14.075 1.00 93.94 100 PRO A C 1
ATOM 714 O O . PRO A 1 100 ? -6.732 2.372 13.530 1.00 93.94 100 PRO A O 1
ATOM 717 N N . TRP A 1 101 ? -4.698 3.297 13.392 1.00 95.25 101 TRP A N 1
ATOM 718 C CA . TRP A 1 101 ? -4.539 3.021 11.971 1.00 95.25 101 TRP A CA 1
ATOM 719 C C . TRP A 1 101 ? -3.070 2.843 11.589 1.00 95.25 101 TRP A C 1
ATOM 721 O O . TRP A 1 101 ? -2.151 3.224 12.315 1.00 95.25 101 TRP A O 1
ATOM 731 N N . LEU A 1 102 ? -2.858 2.217 10.439 1.00 95.50 102 LEU A N 1
ATOM 732 C CA . LEU A 1 102 ? -1.575 2.145 9.747 1.00 95.50 102 LEU A CA 1
ATOM 733 C C . LEU A 1 102 ? -1.824 2.294 8.251 1.00 95.50 102 LEU A C 1
ATOM 735 O O . LEU A 1 102 ? -2.915 1.959 7.782 1.00 95.50 102 LEU A O 1
ATOM 739 N N . SER A 1 103 ? -0.842 2.791 7.504 1.00 96.56 103 SER A N 1
ATOM 740 C CA . SER A 1 103 ? -0.990 2.944 6.054 1.00 96.56 103 SER A CA 1
ATOM 741 C C . SER A 1 103 ? 0.332 2.909 5.300 1.00 96.56 103 SER A C 1
ATOM 743 O O . SER A 1 103 ? 1.410 3.080 5.881 1.00 96.56 103 SER A O 1
ATOM 745 N N . LYS A 1 104 ? 0.231 2.743 3.981 1.00 96.00 104 LYS A N 1
ATOM 746 C CA . LYS A 1 104 ? 1.314 3.011 3.045 1.00 96.00 104 LYS A CA 1
ATOM 747 C C . LYS A 1 104 ? 0.773 3.735 1.813 1.00 96.00 104 LYS A C 1
ATOM 749 O O . LYS A 1 104 ? 0.080 3.141 0.991 1.00 96.00 104 LYS A O 1
ATOM 754 N N . SER A 1 105 ? 1.206 4.982 1.647 1.00 95.75 105 SER A N 1
ATOM 755 C CA . SER A 1 105 ? 0.914 5.786 0.461 1.00 95.75 105 SER A CA 1
ATOM 756 C C . SER A 1 105 ? 1.950 5.594 -0.644 1.00 95.75 105 SER A C 1
ATOM 758 O O . SER A 1 105 ? 3.069 5.134 -0.396 1.00 95.75 105 SER A O 1
ATOM 760 N N . GLY A 1 106 ? 1.612 5.974 -1.869 1.00 94.69 106 GLY A N 1
ATOM 761 C CA . GLY A 1 106 ? 2.564 6.043 -2.967 1.00 94.69 106 GLY A CA 1
ATOM 762 C C . GLY A 1 106 ? 2.167 7.084 -3.998 1.00 94.69 106 GLY A C 1
ATOM 763 O O . GLY A 1 106 ? 1.002 7.461 -4.123 1.00 94.69 106 GLY A O 1
ATOM 764 N N . GLU A 1 107 ? 3.171 7.594 -4.695 1.00 93.56 107 GLU A N 1
ATOM 765 C CA . GLU A 1 107 ? 3.051 8.736 -5.589 1.00 93.56 107 GLU A CA 1
ATOM 766 C C . GLU A 1 107 ? 4.060 8.605 -6.721 1.00 93.56 107 GLU A C 1
ATOM 768 O O . GLU A 1 107 ? 5.240 8.339 -6.488 1.00 93.56 107 GLU A O 1
ATOM 773 N N . VAL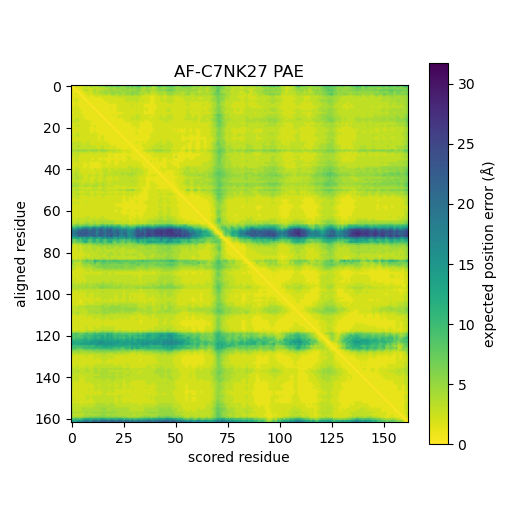 A 1 108 ? 3.567 8.796 -7.936 1.00 90.25 108 VAL A N 1
ATOM 774 C CA . VAL A 1 108 ? 4.350 9.120 -9.129 1.00 90.25 108 VAL A CA 1
ATOM 775 C C . VAL A 1 108 ? 3.520 10.104 -9.951 1.00 90.25 108 VAL A C 1
ATOM 777 O O . VAL A 1 108 ? 2.324 10.261 -9.704 1.00 90.25 108 VAL A O 1
ATOM 780 N N . GLU A 1 109 ? 4.119 10.772 -10.931 1.00 90.19 109 GLU A N 1
ATOM 781 C CA . GLU A 1 109 ? 3.392 11.734 -11.761 1.00 90.19 109 GLU A CA 1
ATOM 782 C C . GLU A 1 109 ? 2.099 11.131 -12.342 1.00 90.19 109 GLU A C 1
ATOM 784 O O . GLU A 1 109 ? 2.113 10.079 -12.983 1.00 90.19 109 GLU A O 1
ATOM 789 N N . GLY A 1 110 ? 0.968 11.786 -12.068 1.00 94.50 110 GLY A N 1
ATOM 790 C CA . GLY A 1 110 ? -0.353 11.361 -12.530 1.00 94.50 110 GLY A CA 1
ATOM 791 C C . GLY A 1 110 ? -0.951 10.148 -11.810 1.00 94.50 110 GLY A C 1
ATOM 792 O O . GLY A 1 110 ? -2.042 9.731 -12.194 1.00 94.50 110 GLY A O 1
ATOM 793 N N . TYR A 1 111 ? -0.307 9.587 -10.781 1.00 96.31 111 TYR A N 1
ATOM 794 C CA . TYR A 1 111 ? -0.854 8.483 -9.985 1.00 96.31 111 TYR A CA 1
ATOM 795 C C . TYR A 1 111 ? -0.674 8.718 -8.491 1.00 96.31 111 TYR A C 1
ATOM 797 O O . TYR A 1 111 ? 0.420 9.007 -8.001 1.00 96.31 111 TYR A O 1
ATOM 805 N N . ARG A 1 112 ? -1.741 8.475 -7.735 1.00 97.50 112 ARG A N 1
ATOM 806 C CA . ARG A 1 112 ? -1.719 8.580 -6.279 1.00 97.50 112 ARG A CA 1
ATOM 807 C C . ARG A 1 112 ? -2.437 7.395 -5.664 1.00 97.50 112 ARG A C 1
ATOM 809 O O . ARG A 1 112 ? -3.478 6.980 -6.159 1.00 97.50 112 ARG A O 1
ATOM 816 N N . HIS A 1 113 ? -1.898 6.830 -4.595 1.00 97.81 113 HIS A N 1
ATOM 817 C CA . HIS A 1 113 ? -2.615 5.809 -3.845 1.00 97.81 113 HIS A CA 1
ATOM 818 C C . HIS A 1 113 ? -2.288 5.850 -2.363 1.00 97.81 113 HIS A C 1
ATOM 820 O O . HIS A 1 113 ? -1.240 6.350 -1.949 1.00 97.81 113 HIS A O 1
ATOM 826 N N . ASP A 1 114 ? -3.186 5.267 -1.583 1.00 98.44 114 ASP A N 1
ATOM 827 C CA . ASP A 1 114 ? -2.957 4.933 -0.189 1.00 98.44 114 ASP A CA 1
ATOM 828 C C . ASP A 1 114 ? -3.711 3.647 0.154 1.00 98.44 114 ASP A C 1
ATOM 830 O O . ASP A 1 114 ? -4.783 3.374 -0.397 1.00 98.44 114 ASP A O 1
ATOM 834 N N . VAL A 1 115 ? -3.129 2.832 1.029 1.00 98.44 115 VAL A N 1
ATOM 835 C CA . VAL A 1 115 ? -3.752 1.619 1.563 1.00 98.44 115 VAL A CA 1
ATOM 836 C C . VAL A 1 115 ? -3.569 1.577 3.067 1.00 98.44 115 VAL A C 1
ATOM 838 O O . VAL A 1 115 ? -2.467 1.791 3.566 1.00 98.44 115 VAL A O 1
ATOM 841 N N . ALA A 1 116 ? -4.646 1.294 3.790 1.00 97.62 116 ALA A N 1
ATOM 842 C CA . ALA A 1 116 ? -4.684 1.389 5.235 1.00 97.62 116 ALA A CA 1
ATOM 843 C C . ALA A 1 116 ? -5.487 0.269 5.892 1.00 97.62 116 ALA A C 1
ATOM 845 O O . ALA A 1 116 ? -6.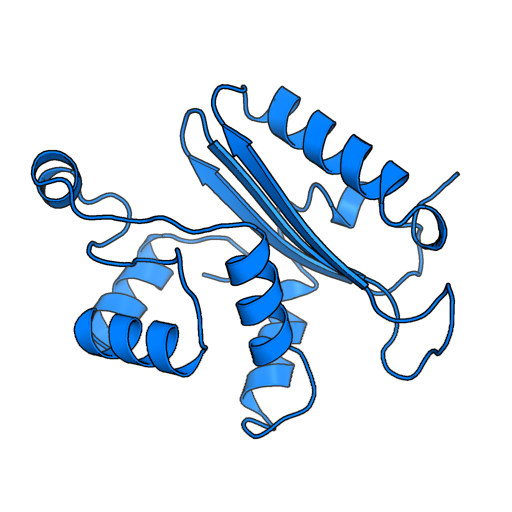424 -0.291 5.315 1.00 97.62 116 ALA A O 1
ATOM 846 N N . ARG A 1 117 ? -5.126 0.002 7.147 1.00 95.56 117 ARG A N 1
ATOM 847 C CA . ARG A 1 117 ? -5.930 -0.740 8.117 1.00 95.56 117 ARG A CA 1
ATOM 848 C C . ARG A 1 117 ? -6.350 0.251 9.194 1.00 95.56 117 ARG A C 1
ATOM 850 O O . ARG A 1 117 ? -5.485 0.918 9.757 1.00 95.56 117 ARG A O 1
ATOM 857 N N . ILE A 1 118 ? -7.644 0.329 9.474 1.00 95.75 118 ILE A N 1
ATOM 858 C CA . ILE A 1 118 ? -8.257 1.308 10.378 1.00 95.75 118 ILE A CA 1
ATOM 859 C C . ILE A 1 118 ? -9.065 0.550 11.433 1.00 95.75 118 ILE A C 1
ATOM 861 O O . ILE A 1 118 ? -9.728 -0.434 11.103 1.00 95.75 118 ILE A O 1
ATOM 865 N N . GLY A 1 119 ? -8.991 0.980 12.688 1.00 93.00 119 GLY A N 1
ATOM 866 C CA . GLY A 1 119 ? -9.647 0.348 13.829 1.00 93.00 119 GLY A CA 1
ATOM 867 C C . GLY A 1 119 ? -8.749 -0.620 14.609 1.00 93.00 119 GLY A C 1
ATOM 868 O O . GLY A 1 119 ? -7.687 -1.074 14.153 1.00 93.00 119 GLY A O 1
ATOM 869 N N . ALA A 1 120 ? -9.190 -0.940 15.825 1.00 84.56 120 ALA A N 1
ATOM 870 C CA . ALA A 1 120 ? -8.499 -1.850 16.733 1.00 84.56 120 ALA A CA 1
ATOM 871 C C . ALA A 1 120 ? -8.812 -3.325 16.396 1.00 84.56 120 ALA A C 1
ATOM 873 O O . ALA A 1 120 ? -9.979 -3.675 16.209 1.00 84.56 120 ALA A O 1
ATOM 874 N N . PRO A 1 121 ? -7.801 -4.214 16.318 1.00 77.06 121 PRO A N 1
ATOM 875 C CA . PRO A 1 121 ? -8.037 -5.655 16.239 1.00 77.06 121 PRO A CA 1
ATOM 876 C C . PRO A 1 121 ? -8.847 -6.160 17.439 1.00 77.06 121 PRO A C 1
ATOM 878 O O . PRO A 1 121 ? -8.619 -5.712 18.558 1.00 77.06 121 PRO A O 1
ATOM 881 N N . GLY A 1 122 ? -9.749 -7.117 17.212 1.00 77.06 122 GLY A N 1
ATOM 882 C CA . GLY A 1 122 ? -10.587 -7.705 18.267 1.00 77.06 122 GLY A CA 1
ATOM 883 C C . GLY A 1 122 ? -11.866 -6.925 18.588 1.00 77.06 122 GLY A C 1
ATOM 884 O O . GLY A 1 122 ? -12.650 -7.383 19.409 1.00 77.06 122 GLY A O 1
ATOM 885 N N . THR A 1 123 ? -12.099 -5.784 17.935 1.00 81.12 123 THR A N 1
ATOM 886 C CA . THR A 1 123 ? -13.394 -5.095 17.969 1.00 81.12 123 THR A CA 1
ATOM 887 C C . THR A 1 123 ? -14.311 -5.672 16.891 1.00 81.12 123 THR A C 1
ATOM 889 O O . THR A 1 123 ? -13.950 -5.679 15.711 1.00 81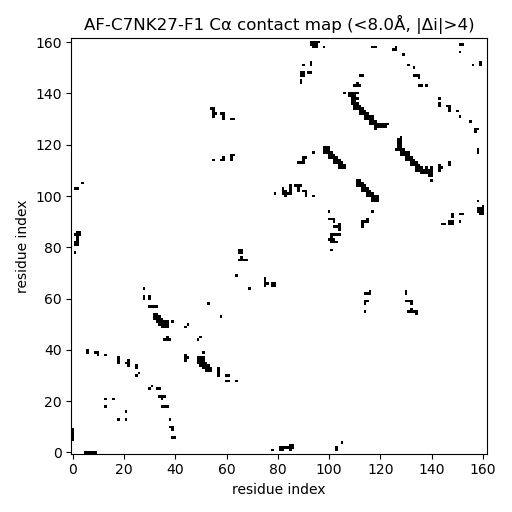.12 123 THR A O 1
ATOM 892 N N . ASP A 1 124 ? -15.500 -6.126 17.283 1.00 79.00 124 ASP A N 1
ATOM 893 C CA . ASP A 1 124 ? -16.532 -6.608 16.362 1.00 79.00 124 ASP A CA 1
ATOM 894 C C . ASP A 1 124 ? -17.493 -5.489 15.929 1.00 79.00 124 ASP A C 1
ATOM 896 O O . ASP A 1 124 ? -17.576 -4.416 16.530 1.00 79.00 124 ASP A O 1
ATOM 900 N N . GLY A 1 125 ? -18.252 -5.747 14.861 1.00 80.00 125 GLY A N 1
ATOM 901 C CA . GLY A 1 125 ? -19.324 -4.862 14.409 1.00 80.00 125 GLY A CA 1
ATOM 902 C C . GLY A 1 125 ? -18.860 -3.642 13.590 1.00 80.00 125 GLY A C 1
ATOM 903 O O . GLY A 1 125 ? -17.850 -3.700 12.870 1.00 80.00 125 GLY A O 1
ATOM 904 N N . PRO A 1 126 ? -19.632 -2.537 13.610 1.00 77.00 126 PRO A N 1
ATOM 905 C CA . PRO A 1 126 ? -19.339 -1.332 12.829 1.00 77.00 126 PRO A CA 1
ATOM 906 C C . PRO A 1 126 ? -17.952 -0.744 13.125 1.00 77.00 126 PRO A C 1
ATOM 908 O O . PRO A 1 126 ? -17.217 -0.439 12.185 1.00 77.00 126 PRO A O 1
ATOM 911 N N . GLU A 1 127 ? -17.564 -0.724 14.403 1.00 82.69 127 GLU A N 1
ATOM 912 C CA . GLU A 1 127 ? -16.278 -0.221 14.921 1.00 82.69 127 GLU A CA 1
ATOM 913 C C . GLU A 1 127 ? -15.103 -1.195 14.728 1.00 82.69 127 GLU A C 1
ATOM 915 O O . GLU A 1 127 ? -13.969 -0.921 15.126 1.00 82.69 127 GLU A O 1
ATOM 920 N N . GLY A 1 128 ? -15.354 -2.356 14.123 1.00 88.56 128 GLY A N 1
ATOM 921 C CA . GLY A 1 128 ? -14.308 -3.329 13.850 1.00 88.56 128 GLY A CA 1
ATOM 922 C C . GLY A 1 128 ? -13.298 -2.864 12.802 1.00 88.56 128 GLY A C 1
ATOM 923 O O . GLY A 1 128 ? -13.490 -1.865 12.099 1.00 88.56 128 GLY A O 1
ATOM 924 N N . VAL A 1 129 ? -12.224 -3.644 12.659 1.00 91.81 129 VAL A N 1
ATOM 925 C CA . VAL A 1 129 ? -11.157 -3.371 11.687 1.00 91.81 129 VAL A CA 1
ATOM 926 C C . VAL A 1 129 ? -11.723 -3.248 10.269 1.00 91.81 129 VAL A C 1
ATOM 928 O O . VAL A 1 129 ? -12.556 -4.049 9.833 1.00 91.81 129 VAL A O 1
ATOM 931 N N . ARG A 1 130 ? -11.241 -2.254 9.525 1.00 94.62 130 ARG A N 1
ATOM 932 C CA . ARG A 1 130 ? -11.485 -2.079 8.091 1.00 94.62 130 ARG A CA 1
ATOM 933 C C . ARG A 1 130 ? -10.163 -1.987 7.344 1.00 94.62 130 ARG A C 1
ATOM 935 O O . ARG A 1 130 ? -9.192 -1.433 7.854 1.00 94.62 130 ARG A O 1
ATOM 942 N N . TYR A 1 131 ? -10.145 -2.523 6.130 1.00 95.94 131 TYR A N 1
ATOM 943 C CA . TYR A 1 131 ? -9.045 -2.352 5.189 1.00 95.94 131 TYR A CA 1
ATOM 944 C C . TYR A 1 131 ? -9.560 -1.562 3.993 1.00 95.94 131 TYR A C 1
ATOM 946 O O . TYR A 1 131 ? -10.593 -1.913 3.423 1.00 95.94 131 TYR A O 1
ATOM 954 N N . LEU A 1 132 ? -8.847 -0.505 3.624 1.00 98.12 132 LEU A N 1
ATOM 955 C CA . LEU A 1 132 ? -9.209 0.375 2.521 1.00 98.12 132 LEU A CA 1
ATOM 956 C C . LEU A 1 132 ? -7.974 0.628 1.669 1.00 98.12 132 LEU A C 1
ATOM 958 O O . LEU A 1 132 ? -6.926 0.974 2.202 1.00 98.12 132 LEU A O 1
ATOM 962 N N . ALA A 1 133 ? -8.109 0.493 0.356 1.00 98.56 133 ALA A N 1
ATOM 963 C CA . ALA A 1 133 ? -7.149 1.026 -0.597 1.00 98.56 133 ALA A CA 1
ATOM 964 C C . ALA A 1 133 ? -7.878 1.927 -1.582 1.00 98.56 133 ALA A C 1
ATOM 966 O O . ALA A 1 133 ? -8.956 1.579 -2.070 1.00 98.56 133 ALA A O 1
ATOM 967 N N . VAL A 1 134 ? -7.260 3.052 -1.913 1.00 98.56 134 VAL A N 1
ATOM 968 C CA . VAL A 1 134 ? -7.731 3.960 -2.954 1.00 98.56 134 VAL A CA 1
ATOM 969 C C . VAL A 1 134 ? -6.565 4.236 -3.888 1.00 98.56 134 VAL A C 1
ATOM 971 O O . VAL A 1 134 ? -5.488 4.617 -3.438 1.00 98.56 134 VAL A O 1
ATOM 974 N N . CYS A 1 135 ? -6.788 4.053 -5.189 1.00 98.31 135 CYS A N 1
ATOM 975 C CA . CYS A 1 135 ? -5.847 4.426 -6.240 1.00 98.31 135 CYS A CA 1
ATOM 976 C C . CYS A 1 135 ? -6.526 5.429 -7.170 1.00 98.31 135 CYS A C 1
ATOM 978 O O . CYS A 1 135 ? -7.645 5.188 -7.622 1.00 98.31 135 CYS A O 1
ATOM 980 N N . THR A 1 136 ? -5.841 6.517 -7.490 1.00 98.06 136 THR A N 1
ATOM 981 C CA . THR A 1 136 ? -6.271 7.524 -8.455 1.00 98.06 136 THR A CA 1
ATOM 982 C C . THR A 1 136 ? -5.258 7.618 -9.592 1.00 98.06 136 THR A C 1
ATOM 984 O O . THR A 1 136 ? -4.077 7.287 -9.440 1.00 98.06 136 THR A O 1
ATOM 987 N N . GLN A 1 137 ? -5.742 8.049 -10.752 1.00 97.50 137 GLN A N 1
ATOM 988 C CA . GLN A 1 137 ? -4.949 8.246 -11.956 1.00 97.50 137 GLN A CA 1
ATOM 989 C C . GLN A 1 137 ? -5.430 9.511 -12.674 1.00 97.50 137 GLN A C 1
ATOM 991 O O . GLN A 1 137 ? -6.617 9.828 -12.635 1.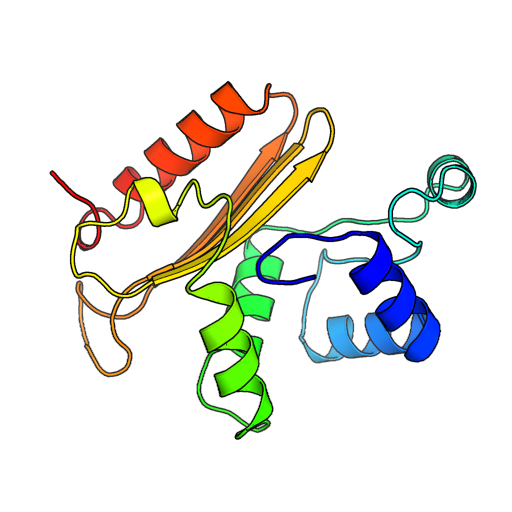00 97.50 137 GLN A O 1
ATOM 996 N N . GLY A 1 138 ? -4.514 10.211 -13.342 1.00 97.88 138 GLY A N 1
ATOM 997 C CA . GLY A 1 138 ? -4.806 11.405 -14.138 1.00 97.88 138 GLY A CA 1
ATOM 998 C C . GLY A 1 138 ? -5.073 12.659 -13.305 1.00 97.88 138 GLY A C 1
ATOM 999 O O . GLY A 1 138 ? -5.551 13.652 -13.840 1.00 97.88 138 GLY A O 1
ATOM 1000 N N . LEU A 1 139 ? -4.778 12.618 -12.004 1.00 97.44 139 LEU A N 1
ATOM 1001 C CA . LEU A 1 139 ? -4.961 13.734 -11.081 1.00 97.44 139 LEU A CA 1
ATOM 1002 C C . LEU A 1 139 ? -3.607 14.272 -10.615 1.00 97.44 139 LEU A C 1
ATOM 1004 O O . LEU A 1 139 ? -2.628 13.528 -10.525 1.00 97.44 139 LEU A O 1
ATOM 1008 N N . SER A 1 140 ? -3.574 15.558 -10.256 1.00 97.00 140 SER A N 1
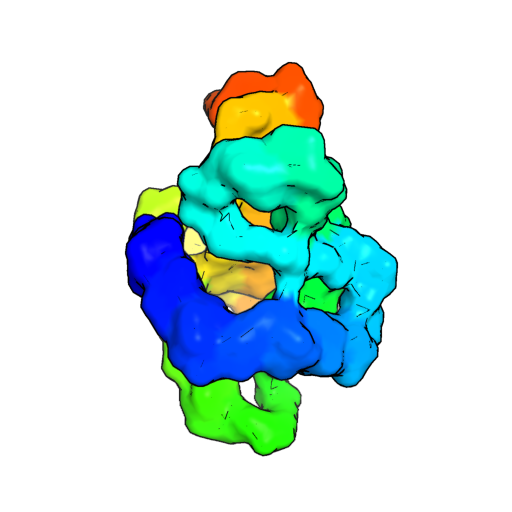ATOM 1009 C CA . SER A 1 140 ? -2.473 16.100 -9.460 1.00 97.00 140 SER A CA 1
ATOM 1010 C C . SER A 1 140 ? -2.429 15.415 -8.093 1.00 97.00 140 SER A C 1
ATOM 1012 O O . SER A 1 140 ? -3.438 14.887 -7.620 1.00 97.00 140 SER A O 1
ATOM 1014 N N . GLN A 1 141 ? -1.279 15.462 -7.423 1.00 95.94 141 GLN A N 1
ATOM 1015 C CA . GLN A 1 141 ? -1.129 14.884 -6.088 1.00 95.94 141 GLN A CA 1
ATOM 1016 C C . GLN A 1 141 ? -2.175 15.429 -5.103 1.00 95.94 141 GLN A C 1
ATOM 1018 O O . GLN A 1 141 ? -2.851 14.644 -4.446 1.00 95.94 141 GLN A O 1
ATOM 1023 N N . ALA A 1 142 ? -2.370 16.752 -5.056 1.00 96.69 142 ALA A N 1
ATOM 1024 C CA . ALA A 1 142 ? -3.335 17.385 -4.156 1.00 96.69 142 ALA A CA 1
ATOM 1025 C C . ALA A 1 142 ? -4.787 16.965 -4.449 1.00 96.69 142 ALA A C 1
ATOM 1027 O O . ALA A 1 142 ? -5.553 16.689 -3.527 1.00 96.69 142 ALA A O 1
ATOM 1028 N N . ALA A 1 143 ? -5.166 16.866 -5.728 1.00 98.19 143 ALA A N 1
ATOM 1029 C CA . ALA A 1 143 ? -6.489 16.377 -6.111 1.00 98.19 143 ALA A CA 1
ATOM 1030 C C . ALA A 1 143 ? -6.654 14.881 -5.788 1.00 98.19 143 ALA A C 1
ATOM 1032 O O . ALA A 1 143 ? -7.708 14.462 -5.312 1.00 98.19 143 ALA A O 1
ATOM 1033 N N . GLY A 1 144 ? -5.605 14.081 -5.992 1.00 98.38 144 GLY A N 1
ATOM 1034 C CA . GLY A 1 144 ? -5.565 12.677 -5.595 1.00 98.38 144 GLY A CA 1
ATOM 1035 C C . GLY A 1 144 ? -5.746 12.496 -4.087 1.00 98.38 144 GLY A C 1
ATOM 1036 O O . GLY A 1 144 ? -6.579 11.694 -3.675 1.00 98.38 144 GLY A O 1
ATOM 1037 N N . ASP A 1 145 ? -5.036 13.280 -3.274 1.00 98.38 145 ASP A N 1
ATOM 1038 C CA . ASP A 1 145 ? -5.174 13.281 -1.814 1.00 98.38 145 ASP A CA 1
ATOM 1039 C C . ASP A 1 145 ? -6.600 13.651 -1.389 1.00 98.38 145 ASP A C 1
ATOM 1041 O O . ASP A 1 145 ? -7.197 12.951 -0.571 1.00 98.38 145 ASP A O 1
ATOM 1045 N N . ALA A 1 146 ? -7.189 14.689 -1.992 1.00 98.44 146 ALA A N 1
ATOM 1046 C CA . ALA A 1 146 ? -8.566 15.094 -1.714 1.00 98.44 146 ALA A CA 1
ATOM 1047 C C . ALA A 1 146 ? -9.583 13.980 -2.029 1.00 98.44 146 ALA A C 1
ATOM 1049 O O . ALA A 1 146 ? -10.490 13.731 -1.232 1.00 98.44 146 ALA A O 1
ATOM 1050 N N . VAL A 1 147 ? -9.411 13.268 -3.149 1.00 98.50 147 VAL A N 1
ATOM 1051 C CA . VAL A 1 147 ? -10.256 12.117 -3.513 1.00 98.50 147 VAL A CA 1
ATOM 1052 C C . VAL A 1 147 ? -10.096 10.973 -2.513 1.00 98.50 147 VAL A C 1
ATOM 1054 O O . VAL A 1 147 ? -11.097 10.398 -2.084 1.00 98.50 147 VAL A O 1
ATOM 1057 N N . ILE A 1 148 ? -8.865 10.653 -2.105 1.00 98.69 148 ILE A N 1
ATOM 1058 C CA . ILE A 1 148 ? -8.605 9.598 -1.116 1.00 98.69 148 ILE A CA 1
ATOM 1059 C C . ILE A 1 148 ? -9.275 9.936 0.223 1.00 98.69 148 ILE A C 1
ATOM 1061 O O . ILE A 1 148 ? -9.950 9.083 0.805 1.00 98.69 148 ILE A O 1
ATOM 1065 N N . ILE A 1 149 ? -9.153 11.181 0.685 1.00 98.56 149 ILE A N 1
ATOM 1066 C CA . ILE A 1 149 ? -9.787 11.661 1.921 1.00 98.56 149 ILE A CA 1
ATOM 1067 C C . ILE A 1 149 ? -11.315 11.562 1.822 1.00 98.56 149 ILE A C 1
ATOM 1069 O O . ILE A 1 149 ? -11.961 11.035 2.730 1.00 98.56 149 ILE A O 1
ATOM 1073 N N . ALA A 1 150 ? -11.902 12.029 0.717 1.00 98.44 150 ALA A N 1
ATOM 1074 C CA . ALA A 1 150 ? -13.348 11.997 0.510 1.00 98.44 150 ALA A CA 1
ATOM 1075 C C . ALA A 1 150 ? -13.897 10.561 0.495 1.00 98.44 150 ALA A C 1
ATOM 1077 O O . ALA A 1 150 ? -14.881 10.267 1.175 1.00 98.44 150 ALA A O 1
ATOM 1078 N N . LEU A 1 151 ? -13.233 9.649 -0.220 1.00 98.44 151 LEU A N 1
ATOM 1079 C CA . LEU A 1 151 ? -13.619 8.237 -0.259 1.00 98.44 151 LEU A CA 1
ATOM 1080 C C . LEU A 1 151 ? -13.433 7.548 1.091 1.00 98.44 151 LEU A C 1
ATOM 1082 O O . LEU A 1 151 ? -14.255 6.713 1.456 1.00 98.44 151 LEU A O 1
ATOM 1086 N N . THR A 1 152 ? -12.412 7.923 1.862 1.00 98.44 152 THR A N 1
ATOM 1087 C CA . THR A 1 152 ? -12.242 7.412 3.229 1.00 98.44 152 THR A CA 1
ATOM 1088 C C . THR A 1 152 ? -13.453 7.773 4.085 1.00 98.44 152 THR A C 1
ATOM 1090 O O . THR A 1 152 ? -14.086 6.884 4.651 1.00 98.44 152 THR A O 1
ATOM 1093 N N . ARG A 1 153 ? -13.862 9.047 4.092 1.00 97.81 153 ARG A N 1
ATOM 1094 C CA . ARG A 1 153 ? -15.046 9.501 4.843 1.00 97.81 153 ARG A CA 1
ATOM 1095 C C . ARG A 1 153 ? -16.337 8.822 4.389 1.00 97.81 153 ARG A C 1
ATOM 1097 O O . ARG A 1 153 ? -17.193 8.542 5.217 1.00 97.81 153 ARG A O 1
ATOM 1104 N N . ALA A 1 154 ? -16.479 8.547 3.094 1.00 97.44 154 ALA A N 1
ATOM 1105 C CA . ALA A 1 154 ? -17.674 7.908 2.550 1.00 97.44 154 ALA A CA 1
ATOM 1106 C C . ALA A 1 154 ? -17.748 6.399 2.846 1.00 97.44 154 ALA A C 1
ATOM 1108 O O . ALA A 1 154 ? -18.836 5.871 3.064 1.00 97.44 154 ALA A O 1
ATOM 1109 N N . LEU A 1 155 ? -16.609 5.698 2.830 1.00 96.56 155 LEU A N 1
ATOM 1110 C CA . LEU A 1 155 ? -16.561 4.231 2.899 1.00 96.56 155 LEU A CA 1
ATOM 1111 C C . LEU A 1 155 ? -16.324 3.688 4.312 1.00 96.56 155 LEU A C 1
ATOM 1113 O O . LEU A 1 155 ? -16.703 2.551 4.596 1.00 96.56 155 LEU A O 1
ATOM 1117 N N . VAL A 1 156 ? -15.701 4.472 5.194 1.00 95.50 156 VAL A N 1
ATOM 1118 C CA . VAL A 1 156 ? -15.484 4.119 6.608 1.00 95.50 156 VAL A CA 1
ATOM 1119 C C . VAL A 1 156 ? -15.905 5.254 7.555 1.00 95.50 156 VAL A C 1
ATOM 1121 O O . VAL A 1 156 ? -15.133 5.633 8.438 1.00 95.50 156 VAL A O 1
ATOM 1124 N N . PRO A 1 157 ? -17.129 5.805 7.406 1.00 95.62 157 PRO A N 1
ATOM 1125 C CA . PRO A 1 157 ? -17.573 6.993 8.140 1.00 95.62 157 PRO A CA 1
ATOM 1126 C C . PRO A 1 157 ? -17.494 6.840 9.662 1.00 95.62 157 PRO A C 1
ATOM 1128 O O . PRO A 1 157 ? -17.253 7.818 10.359 1.00 95.62 157 PRO A O 1
ATOM 1131 N N . GLN A 1 158 ? -17.656 5.622 10.183 1.00 93.94 158 GLN A N 1
ATOM 1132 C CA . GLN A 1 158 ? -17.595 5.341 11.617 1.00 93.94 158 GLN A CA 1
ATOM 1133 C C . GLN A 1 158 ? -16.209 5.586 12.236 1.00 93.94 158 GLN A C 1
ATOM 1135 O O . GLN A 1 158 ? -16.108 5.894 13.416 1.00 93.94 158 GLN A O 1
ATOM 1140 N N . HIS A 1 159 ? -15.145 5.510 11.429 1.00 94.94 159 HIS A N 1
ATOM 1141 C CA . HIS A 1 159 ? -13.762 5.712 11.874 1.00 94.94 159 HIS A CA 1
ATOM 1142 C C . HIS A 1 159 ? -13.244 7.131 11.607 1.00 94.94 159 HIS A C 1
ATOM 1144 O O . HIS A 1 159 ? -12.092 7.439 11.920 1.00 94.94 159 HIS A O 1
ATOM 1150 N N . CYS A 1 160 ? -14.056 7.995 10.998 1.00 94.94 160 CYS A N 1
ATOM 1151 C CA . CYS A 1 160 ? -13.669 9.345 10.604 1.00 94.94 160 CYS A CA 1
ATOM 1152 C C . CYS A 1 160 ? -14.131 10.397 11.613 1.00 94.94 160 CYS A C 1
ATOM 1154 O O . CYS A 1 160 ? -15.142 10.238 12.297 1.00 94.94 160 CYS A O 1
ATOM 1156 N N . ALA A 1 161 ? -13.395 11.508 11.682 1.00 85.00 161 ALA A N 1
ATOM 1157 C CA . ALA A 1 161 ? -13.889 12.693 12.373 1.00 85.00 161 ALA A CA 1
ATOM 1158 C C . ALA A 1 161 ? -15.150 13.216 11.659 1.00 85.00 161 ALA A C 1
ATOM 1160 O O . ALA A 1 161 ? -15.219 13.178 10.426 1.00 85.00 161 ALA A O 1
ATOM 1161 N N . ARG A 1 162 ? -16.132 13.673 12.443 1.00 72.81 162 ARG A N 1
ATOM 1162 C CA . ARG A 1 162 ? -17.323 14.358 11.924 1.00 72.81 162 ARG A CA 1
ATOM 1163 C C . ARG A 1 162 ? -16.975 15.734 11.374 1.00 72.81 162 ARG A C 1
ATOM 1165 O O . ARG A 1 162 ? -16.076 16.380 11.957 1.00 72.81 162 ARG A O 1
#